Protein AF-A0A0Z8F668-F1 (afdb_monomer_lite)

pLDDT: mean 97.0, std 2.49, range [84.62, 98.69]

Sequence (72 aa):
MNYIEFFETEVPNWMRASNQKMQEVGFNTQAYWNWVVVSMAEISKKYNNDRLVMNQFEMIFDWLEEKANGTI

Organism: Streptococcus suis (NCBI:txid1307)

Structure (mmCIF, N/CA/C/O backbone):
data_AF-A0A0Z8F668-F1
#
_entry.id   AF-A0A0Z8F668-F1
#
loop_
_atom_site.group_PDB
_atom_site.id
_atom_site.type_symbol
_atom_site.label_atom_id
_atom_site.label_alt_id
_atom_site.label_comp_id
_atom_site.label_asym_id
_atom_site.label_entity_id
_atom_site.label_seq_id
_atom_site.pdbx_PDB_ins_code
_atom_site.Cartn_x
_atom_site.Cartn_y
_atom_site.Cartn_z
_atom_site.occupancy
_atom_site.B_iso_or_equiv
_atom_site.auth_seq_id
_atom_site.auth_comp_id
_atom_site.auth_asym_id
_atom_site.auth_atom_id
_atom_site.pdbx_PDB_model_num
ATOM 1 N N . MET A 1 1 ? 9.359 -4.617 -15.571 1.00 86.81 1 MET A N 1
ATOM 2 C CA . MET A 1 1 ? 9.040 -3.579 -14.570 1.00 86.81 1 MET A CA 1
ATOM 3 C C . MET A 1 1 ? 10.016 -2.426 -14.732 1.00 86.81 1 MET A C 1
ATOM 5 O O . MET A 1 1 ? 11.193 -2.691 -14.938 1.00 86.81 1 MET A O 1
ATOM 9 N N . ASN A 1 2 ? 9.547 -1.181 -14.671 1.00 94.19 2 ASN A N 1
ATOM 10 C CA . ASN A 1 2 ? 10.409 -0.003 -14.583 1.00 94.19 2 ASN A CA 1
ATOM 11 C C . ASN A 1 2 ? 10.604 0.346 -13.099 1.00 94.19 2 ASN A C 1
ATOM 13 O O . ASN A 1 2 ? 9.637 0.677 -12.418 1.00 94.19 2 ASN A O 1
ATOM 17 N N . TYR A 1 3 ? 11.835 0.232 -12.596 1.00 93.81 3 TYR A N 1
ATOM 18 C CA . TYR A 1 3 ? 12.137 0.448 -11.176 1.00 93.81 3 TYR A CA 1
ATOM 19 C C . TYR A 1 3 ? 11.880 1.890 -10.732 1.00 93.81 3 TYR A C 1
ATOM 21 O O . TYR A 1 3 ? 11.337 2.104 -9.654 1.00 93.81 3 TYR A O 1
ATOM 29 N N . ILE A 1 4 ? 12.227 2.867 -11.574 1.00 95.75 4 ILE A N 1
ATOM 30 C CA . ILE A 1 4 ? 12.016 4.287 -11.270 1.00 95.75 4 ILE A CA 1
ATOM 31 C C . ILE A 1 4 ? 10.521 4.571 -11.156 1.00 95.75 4 ILE A C 1
ATOM 33 O O . ILE A 1 4 ? 10.069 5.121 -10.162 1.00 95.75 4 ILE A O 1
ATOM 37 N N . GLU A 1 5 ? 9.727 4.095 -12.114 1.00 95.94 5 GLU A N 1
ATOM 38 C CA . GLU A 1 5 ? 8.272 4.260 -12.076 1.00 95.94 5 GLU A CA 1
ATOM 39 C C . GLU A 1 5 ? 7.639 3.599 -10.840 1.00 95.94 5 GLU A C 1
ATOM 41 O O . GLU A 1 5 ? 6.766 4.184 -10.199 1.00 95.94 5 GLU A O 1
ATOM 46 N N . PHE A 1 6 ? 8.106 2.407 -10.457 1.00 96.81 6 PHE A N 1
ATOM 47 C CA . PHE A 1 6 ? 7.611 1.719 -9.266 1.00 96.81 6 PHE A CA 1
ATOM 48 C C . PHE A 1 6 ? 7.856 2.532 -7.983 1.00 96.81 6 PHE A C 1
ATOM 50 O O . PHE A 1 6 ? 6.923 2.760 -7.211 1.00 96.81 6 PHE A O 1
ATOM 57 N N . PHE A 1 7 ? 9.084 3.012 -7.773 1.00 97.44 7 PHE A N 1
ATOM 58 C CA . PHE A 1 7 ? 9.445 3.722 -6.542 1.00 97.44 7 PHE A CA 1
ATOM 59 C C . PHE A 1 7 ? 9.037 5.200 -6.524 1.00 97.44 7 PHE A C 1
ATOM 61 O O . PHE A 1 7 ? 8.786 5.737 -5.448 1.00 97.44 7 PHE A O 1
ATOM 68 N N . GLU A 1 8 ? 8.927 5.865 -7.674 1.00 97.50 8 GLU A N 1
ATOM 69 C CA . GLU A 1 8 ? 8.541 7.282 -7.742 1.00 97.50 8 GLU A CA 1
ATOM 70 C C . GLU A 1 8 ? 7.034 7.488 -7.917 1.00 97.50 8 GLU A C 1
ATOM 72 O O . GLU A 1 8 ? 6.504 8.535 -7.540 1.00 97.50 8 GLU A O 1
ATOM 77 N N . THR A 1 9 ? 6.325 6.499 -8.470 1.00 97.38 9 THR A N 1
ATOM 78 C CA . THR A 1 9 ? 4.897 6.627 -8.788 1.00 97.38 9 THR A CA 1
ATOM 79 C C . THR A 1 9 ? 4.046 5.602 -8.055 1.00 97.38 9 THR A C 1
ATOM 81 O O . THR A 1 9 ? 3.168 6.002 -7.292 1.00 97.38 9 THR A O 1
ATOM 84 N N . GLU A 1 10 ? 4.288 4.301 -8.239 1.00 98.06 10 GLU A N 1
ATOM 85 C CA . GLU A 1 10 ? 3.397 3.263 -7.697 1.00 98.06 10 GLU A CA 1
ATOM 86 C C . GLU A 1 10 ? 3.369 3.276 -6.162 1.00 98.06 10 GLU A C 1
ATOM 88 O O . GLU A 1 10 ? 2.302 3.441 -5.565 1.00 98.06 10 GLU A O 1
ATOM 93 N N . VAL A 1 11 ? 4.540 3.177 -5.520 1.00 98.12 11 VAL A N 1
ATOM 94 C CA . VAL A 1 11 ? 4.651 3.166 -4.053 1.00 98.12 11 VAL A CA 1
ATOM 95 C C . VAL A 1 11 ? 4.118 4.473 -3.445 1.00 98.12 11 VAL A C 1
ATOM 97 O O . VAL A 1 11 ? 3.244 4.401 -2.577 1.00 98.12 11 VAL A O 1
ATOM 100 N N . PRO A 1 12 ? 4.521 5.680 -3.899 1.00 98.25 12 PRO A N 1
ATOM 101 C CA . PRO A 1 12 ? 3.984 6.924 -3.349 1.00 98.25 12 PRO A CA 1
ATOM 102 C C . PRO A 1 12 ? 2.476 7.087 -3.554 1.00 98.25 12 PRO A C 1
ATOM 104 O O . PRO A 1 12 ? 1.792 7.603 -2.669 1.00 98.25 12 PRO A O 1
ATOM 107 N N . ASN A 1 13 ? 1.929 6.645 -4.690 1.00 98.56 13 ASN A N 1
ATOM 108 C CA . ASN A 1 13 ? 0.486 6.691 -4.924 1.00 98.56 13 ASN A CA 1
ATOM 109 C C . ASN A 1 13 ? -0.268 5.758 -3.979 1.00 98.56 13 ASN A C 1
ATOM 111 O O . ASN A 1 13 ? -1.266 6.181 -3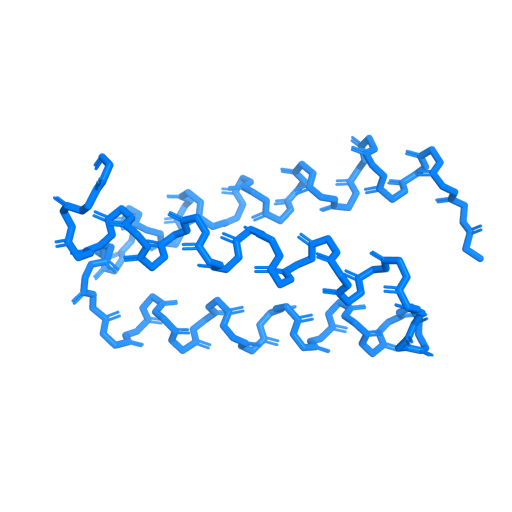.390 1.00 98.56 13 ASN A O 1
ATOM 115 N N . TRP A 1 14 ? 0.230 4.538 -3.769 1.00 98.62 14 TRP A N 1
ATOM 116 C CA . TRP A 1 14 ? -0.358 3.620 -2.798 1.00 98.62 14 TRP A CA 1
ATOM 117 C C . TRP A 1 14 ? -0.300 4.192 -1.375 1.00 98.62 14 TRP A C 1
ATOM 119 O O . TRP A 1 14 ? -1.308 4.185 -0.672 1.00 98.62 14 TRP A O 1
ATOM 129 N N . MET A 1 15 ? 0.826 4.796 -0.972 1.00 98.31 15 MET A N 1
ATOM 130 C CA . MET A 1 15 ? 0.962 5.443 0.342 1.00 98.31 15 MET A CA 1
ATOM 131 C C . MET A 1 15 ? -0.044 6.589 0.535 1.00 98.31 15 MET A C 1
ATOM 133 O O . MET A 1 15 ? -0.649 6.717 1.601 1.00 98.31 15 MET A O 1
ATOM 137 N N . ARG A 1 16 ? -0.282 7.411 -0.498 1.00 98.56 16 ARG A N 1
ATOM 138 C CA . ARG A 1 16 ? -1.322 8.458 -0.461 1.00 98.56 16 ARG A CA 1
ATOM 139 C C . ARG A 1 16 ? -2.720 7.861 -0.297 1.00 98.56 16 ARG A C 1
ATOM 141 O O . ARG A 1 16 ? -3.485 8.355 0.529 1.00 98.56 16 ARG A O 1
ATOM 148 N N . ALA A 1 17 ? -3.036 6.801 -1.040 1.00 98.62 17 ALA A N 1
ATOM 149 C CA . ALA A 1 17 ? -4.321 6.112 -0.938 1.00 98.62 17 ALA A CA 1
ATOM 150 C C . ALA A 1 17 ? -4.514 5.462 0.444 1.00 98.62 17 ALA A C 1
ATOM 152 O O . ALA A 1 17 ? -5.590 5.572 1.028 1.00 98.62 17 ALA A O 1
ATOM 153 N N . SER A 1 18 ? -3.455 4.876 1.009 1.00 98.38 18 SER A N 1
ATOM 154 C CA . SER A 1 18 ? -3.453 4.316 2.363 1.00 98.38 18 SER A CA 1
ATOM 155 C C . SER A 1 18 ? -3.756 5.388 3.410 1.00 98.38 18 SER A C 1
ATOM 157 O O . SER A 1 18 ? -4.635 5.198 4.248 1.00 98.38 18 SER A O 1
ATOM 159 N N . ASN A 1 19 ? -3.134 6.569 3.309 1.00 98.06 19 ASN A N 1
ATOM 160 C CA . ASN A 1 19 ? -3.430 7.692 4.203 1.00 98.06 19 ASN A CA 1
ATOM 161 C C . ASN A 1 19 ? -4.888 8.165 4.098 1.00 98.06 19 ASN A C 1
ATOM 163 O O . ASN A 1 19 ? -5.516 8.446 5.118 1.00 98.06 19 ASN A O 1
ATOM 167 N N . GLN A 1 20 ? -5.437 8.241 2.883 1.00 98.50 20 GLN A N 1
ATOM 168 C CA . GLN A 1 20 ? -6.844 8.600 2.676 1.00 98.50 20 GLN A CA 1
ATOM 169 C C . GLN A 1 20 ? -7.777 7.550 3.281 1.00 98.50 20 GLN A C 1
ATOM 171 O O . GLN A 1 20 ? -8.697 7.896 4.020 1.00 98.50 20 GLN A O 1
ATOM 176 N N . LYS A 1 21 ? -7.508 6.262 3.037 1.00 98.50 21 LYS A N 1
ATOM 177 C CA . LYS A 1 21 ? -8.316 5.173 3.590 1.00 98.50 21 LYS A CA 1
ATOM 178 C C . LYS A 1 21 ? -8.258 5.154 5.115 1.00 98.50 21 LYS A C 1
ATOM 180 O O . LYS A 1 21 ? -9.287 5.004 5.763 1.00 98.50 21 LYS A O 1
ATOM 185 N N . MET A 1 22 ? -7.078 5.377 5.690 1.00 97.50 22 MET A N 1
ATOM 186 C CA . MET A 1 22 ? -6.888 5.505 7.134 1.00 97.50 22 MET A CA 1
ATOM 187 C C . MET A 1 22 ? -7.765 6.615 7.732 1.00 97.50 22 MET A C 1
ATOM 189 O O . MET A 1 22 ? -8.351 6.411 8.792 1.00 97.50 22 MET A O 1
ATOM 193 N N . GLN A 1 23 ? -7.873 7.772 7.073 1.00 97.94 23 GLN A N 1
ATOM 194 C CA . GLN A 1 23 ? -8.738 8.871 7.524 1.00 97.94 23 GLN A CA 1
ATOM 195 C C . GLN A 1 23 ? -10.230 8.542 7.390 1.00 97.94 23 GLN A C 1
ATOM 197 O O . GLN A 1 23 ? -11.025 8.969 8.221 1.00 97.94 23 GLN A O 1
ATOM 202 N N . GLU A 1 24 ? -10.606 7.788 6.357 1.00 98.31 24 GLU A N 1
ATOM 203 C CA . GLU A 1 24 ? -11.996 7.436 6.061 1.00 98.31 24 GLU A CA 1
ATOM 204 C C . GLU A 1 24 ? -12.574 6.419 7.050 1.00 98.31 24 GLU A C 1
ATOM 206 O O . GLU A 1 24 ? -13.696 6.591 7.521 1.00 98.31 24 GLU A O 1
ATOM 211 N N . VAL A 1 25 ? -11.825 5.355 7.356 1.00 98.12 25 VAL A N 1
ATOM 212 C CA . VAL A 1 25 ? -12.350 4.225 8.143 1.00 98.12 25 VAL A CA 1
ATOM 213 C C . VAL A 1 25 ? -11.651 4.025 9.486 1.00 98.12 25 VAL A C 1
ATOM 215 O O . VAL A 1 25 ? -12.120 3.235 10.296 1.00 98.12 25 VAL A O 1
ATOM 218 N N . GLY A 1 26 ? -10.566 4.752 9.760 1.00 97.31 26 GLY A N 1
ATOM 219 C CA . GLY A 1 26 ? -9.766 4.621 10.978 1.00 97.31 26 GLY A CA 1
ATOM 220 C C . GLY A 1 26 ? -8.697 3.527 10.879 1.00 97.31 26 GLY A C 1
ATOM 221 O O . GLY A 1 26 ? -8.955 2.425 10.397 1.00 97.31 26 GLY A O 1
ATOM 222 N N . PHE A 1 27 ? -7.495 3.831 11.379 1.00 96.00 27 PHE A N 1
ATOM 223 C CA . PHE A 1 27 ? -6.292 2.995 11.246 1.00 96.00 27 PHE A CA 1
ATOM 224 C C . PHE A 1 27 ? -6.433 1.586 11.847 1.00 96.00 27 PHE A C 1
ATOM 226 O O . PHE A 1 27 ? -6.144 0.596 11.189 1.00 96.00 27 PHE A O 1
ATOM 233 N N . ASN A 1 28 ? -6.946 1.471 13.073 1.00 94.62 28 ASN A N 1
ATOM 234 C CA . ASN A 1 28 ? -7.054 0.187 13.782 1.00 94.62 28 ASN A CA 1
ATOM 235 C C . ASN A 1 28 ? -8.365 -0.558 13.490 1.00 94.62 28 ASN A C 1
ATOM 237 O O . ASN A 1 28 ? -8.863 -1.304 14.331 1.00 94.62 28 ASN A O 1
ATOM 241 N N . THR A 1 29 ? -8.966 -0.338 12.320 1.00 97.75 29 THR A N 1
ATOM 242 C CA . THR A 1 29 ? -10.211 -1.011 11.938 1.00 97.75 29 THR A CA 1
ATOM 243 C C . THR A 1 29 ? -9.960 -2.140 10.954 1.00 97.75 29 THR A C 1
ATOM 245 O O . THR A 1 29 ? -9.095 -2.053 10.083 1.00 97.75 29 THR A O 1
ATOM 248 N N . GLN A 1 30 ? -10.788 -3.183 11.026 1.00 97.69 30 GLN A N 1
ATOM 249 C CA . GLN A 1 30 ? -10.743 -4.281 10.058 1.00 97.69 30 GLN A CA 1
ATOM 250 C C . GLN A 1 30 ? -10.911 -3.783 8.613 1.00 97.69 30 GLN A C 1
ATOM 252 O O . GLN A 1 30 ? -10.329 -4.348 7.693 1.00 97.69 30 GLN A O 1
ATOM 257 N N . ALA A 1 31 ? -11.693 -2.718 8.406 1.00 98.38 31 ALA A N 1
ATOM 258 C CA . ALA A 1 31 ? -11.913 -2.131 7.089 1.00 98.38 31 ALA A CA 1
ATOM 259 C C . ALA A 1 31 ? -10.617 -1.581 6.473 1.00 98.38 31 ALA A C 1
ATOM 261 O O . ALA A 1 31 ? -10.360 -1.819 5.293 1.00 98.38 31 ALA A O 1
ATOM 262 N N . TYR A 1 32 ? -9.786 -0.898 7.268 1.00 98.56 32 TYR A N 1
ATOM 263 C CA . TYR A 1 32 ? -8.481 -0.418 6.817 1.00 98.56 32 TYR A CA 1
ATOM 264 C C . TYR A 1 32 ? -7.556 -1.587 6.470 1.00 98.56 32 TYR A C 1
ATOM 266 O O . TYR A 1 32 ? -7.034 -1.653 5.359 1.00 98.56 32 TYR A O 1
ATOM 274 N N . TRP A 1 33 ? -7.422 -2.553 7.379 1.00 98.44 33 TRP A N 1
ATOM 275 C CA . TRP A 1 33 ? -6.508 -3.684 7.210 1.00 98.44 33 TRP A CA 1
ATOM 276 C C . TRP A 1 33 ? -6.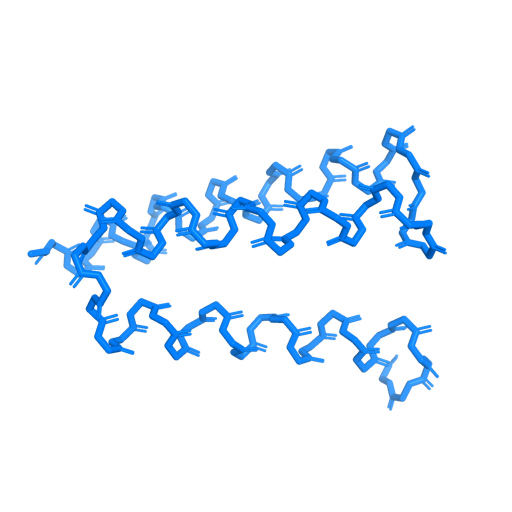889 -4.609 6.053 1.00 98.44 33 TRP A C 1
ATOM 278 O O . TRP A 1 33 ? -6.023 -5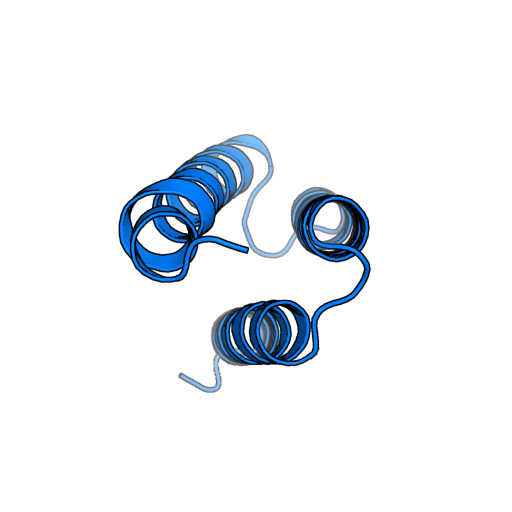.034 5.289 1.00 98.44 33 TRP A O 1
ATOM 288 N N . ASN A 1 34 ? -8.187 -4.839 5.838 1.00 98.56 34 ASN A N 1
ATOM 289 C CA . ASN A 1 34 ? -8.666 -5.543 4.650 1.00 98.56 34 ASN A CA 1
ATOM 290 C C . ASN A 1 34 ? -8.285 -4.797 3.365 1.00 98.56 34 ASN A C 1
ATOM 292 O O . ASN A 1 34 ? -7.845 -5.423 2.402 1.00 98.56 34 ASN A O 1
ATOM 296 N N . TRP A 1 35 ? -8.432 -3.468 3.340 1.00 98.69 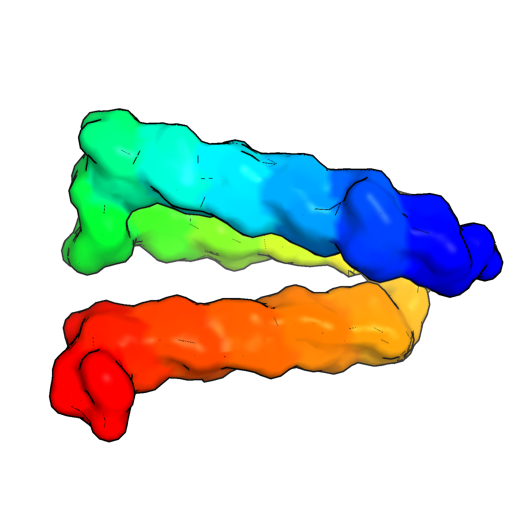35 TRP A N 1
ATOM 297 C CA . TRP A 1 35 ? -8.050 -2.665 2.178 1.00 98.69 35 TRP A CA 1
ATOM 298 C C . TRP A 1 35 ? -6.538 -2.715 1.918 1.00 98.69 35 TRP A C 1
ATOM 300 O O . TRP A 1 35 ? -6.129 -2.862 0.766 1.00 98.69 35 TRP A O 1
ATOM 310 N N . VAL A 1 36 ? -5.712 -2.649 2.968 1.00 98.56 36 VAL A N 1
ATOM 311 C CA . VAL A 1 36 ? -4.247 -2.758 2.868 1.00 98.56 36 VAL A CA 1
ATOM 312 C C . VAL A 1 36 ? -3.857 -4.076 2.199 1.00 98.56 36 VAL A C 1
ATOM 314 O O . VAL A 1 36 ? -3.216 -4.055 1.150 1.00 98.56 36 VAL A O 1
ATOM 317 N N . VAL A 1 37 ? -4.313 -5.213 2.735 1.00 98.25 37 VAL A N 1
ATOM 318 C CA . VAL A 1 37 ? -3.947 -6.542 2.214 1.00 98.25 37 VAL A CA 1
ATOM 319 C C . VAL A 1 37 ? -4.434 -6.738 0.774 1.00 98.25 37 VAL A C 1
ATOM 321 O O . VAL A 1 37 ? -3.681 -7.215 -0.077 1.00 98.25 37 VAL A O 1
ATOM 324 N N . VAL A 1 38 ? -5.678 -6.348 0.472 1.00 98.56 38 VAL A N 1
ATOM 325 C CA . VAL A 1 38 ? -6.247 -6.503 -0.877 1.00 98.56 38 VAL A CA 1
ATOM 326 C C . VAL A 1 38 ? -5.496 -5.647 -1.895 1.00 98.56 38 VAL A C 1
ATOM 328 O O . VAL A 1 38 ? -5.081 -6.163 -2.931 1.00 98.56 38 VAL A O 1
ATOM 331 N N . SER A 1 39 ? -5.268 -4.367 -1.597 1.00 98.56 39 SER A N 1
ATOM 332 C CA . SER A 1 39 ? -4.607 -3.451 -2.535 1.00 98.56 39 SER A CA 1
ATOM 333 C C . SER A 1 39 ? -3.134 -3.809 -2.774 1.00 98.56 39 SER A C 1
ATOM 335 O O . SER A 1 39 ? -2.674 -3.768 -3.915 1.00 98.56 39 SER A O 1
ATOM 337 N N . MET A 1 40 ? -2.399 -4.243 -1.743 1.00 98.44 40 MET A N 1
ATOM 338 C CA . MET A 1 40 ? -1.029 -4.754 -1.902 1.00 98.44 40 MET A CA 1
ATOM 339 C C . MET A 1 40 ? -0.985 -6.011 -2.783 1.00 98.44 40 MET A C 1
ATOM 341 O O . MET A 1 40 ? -0.108 -6.144 -3.643 1.00 98.44 40 MET A O 1
ATOM 345 N N . ALA A 1 41 ? -1.945 -6.927 -2.612 1.00 97.75 41 ALA A N 1
ATOM 346 C CA . ALA A 1 41 ? -2.046 -8.129 -3.435 1.00 97.75 41 ALA A CA 1
ATOM 347 C C . ALA A 1 41 ? -2.392 -7.803 -4.900 1.00 97.75 41 ALA A C 1
ATOM 349 O O . ALA A 1 41 ? -1.868 -8.443 -5.814 1.00 97.75 41 ALA A O 1
ATOM 350 N N . GLU A 1 42 ? -3.247 -6.809 -5.148 1.00 98.31 42 GLU A N 1
ATOM 351 C CA . GLU A 1 42 ? -3.567 -6.325 -6.497 1.00 98.31 42 GLU A CA 1
ATOM 352 C C . GLU A 1 42 ? -2.343 -5.729 -7.199 1.00 98.31 42 GLU A C 1
ATOM 354 O O . GLU A 1 42 ? -2.067 -6.089 -8.348 1.00 98.31 42 GLU A O 1
ATOM 359 N N . ILE A 1 43 ? -1.563 -4.888 -6.509 1.00 97.81 43 ILE A N 1
ATOM 360 C CA . ILE A 1 43 ? -0.326 -4.334 -7.074 1.00 97.81 43 ILE A CA 1
ATOM 361 C C . ILE A 1 43 ? 0.696 -5.450 -7.313 1.00 97.81 43 ILE A C 1
ATOM 363 O O . ILE A 1 43 ? 1.271 -5.530 -8.396 1.00 97.81 43 ILE A O 1
ATOM 367 N N . SER A 1 44 ? 0.875 -6.376 -6.370 1.00 96.25 44 SER A N 1
ATOM 368 C CA . SER A 1 44 ? 1.787 -7.515 -6.557 1.00 96.25 44 SER A CA 1
ATOM 369 C C . SER A 1 44 ? 1.434 -8.316 -7.817 1.00 96.25 44 SER A C 1
ATOM 371 O O . SER A 1 44 ? 2.306 -8.581 -8.647 1.00 96.25 44 SER A O 1
ATOM 373 N N . LYS A 1 45 ? 0.143 -8.593 -8.048 1.00 97.38 45 LYS A N 1
ATOM 374 C CA . LYS A 1 45 ? -0.340 -9.253 -9.274 1.00 97.38 45 LYS A CA 1
ATOM 375 C C . LYS A 1 45 ? -0.104 -8.416 -10.535 1.00 97.38 45 LYS A C 1
ATOM 377 O O . LYS A 1 45 ? 0.319 -8.979 -11.543 1.00 97.38 45 LYS A O 1
ATOM 382 N N . LYS A 1 46 ? -0.328 -7.094 -10.493 1.00 96.75 46 LYS A N 1
ATOM 383 C CA . LYS A 1 46 ? -0.050 -6.161 -11.610 1.00 96.75 46 LYS A CA 1
ATOM 384 C C . LYS A 1 46 ? 1.402 -6.264 -12.086 1.00 96.75 46 LYS A C 1
ATOM 386 O O . LYS A 1 46 ? 1.658 -6.200 -13.286 1.00 96.75 46 LYS A O 1
ATOM 391 N N . TYR A 1 47 ? 2.337 -6.470 -11.162 1.00 96.69 47 TYR A N 1
ATOM 392 C CA . TYR A 1 47 ? 3.760 -6.650 -11.454 1.00 96.69 47 TYR A CA 1
ATOM 393 C C . TYR A 1 47 ? 4.181 -8.125 -11.576 1.00 96.69 47 TYR A C 1
ATOM 395 O O . TYR A 1 47 ? 5.360 -8.437 -11.443 1.00 96.69 47 TYR A O 1
ATOM 403 N N . ASN A 1 48 ? 3.245 -9.039 -11.863 1.00 96.81 48 ASN A N 1
ATOM 404 C CA . ASN A 1 48 ? 3.499 -10.474 -12.041 1.00 96.81 48 ASN A CA 1
ATOM 405 C C . ASN A 1 48 ? 4.214 -11.130 -10.841 1.00 96.81 48 ASN A C 1
ATOM 407 O O . ASN A 1 48 ? 5.086 -11.981 -11.015 1.00 96.81 48 ASN A O 1
ATOM 411 N N . ASN A 1 49 ? 3.852 -10.715 -9.624 1.00 96.38 49 ASN A N 1
ATOM 412 C CA . ASN A 1 49 ? 4.463 -11.157 -8.369 1.00 96.38 49 ASN A CA 1
ATOM 413 C C . ASN A 1 49 ? 5.994 -11.017 -8.380 1.00 96.38 49 ASN A C 1
ATOM 415 O O . ASN A 1 49 ? 6.714 -11.895 -7.901 1.00 96.38 49 ASN A O 1
ATOM 419 N N . ASP A 1 50 ? 6.501 -9.929 -8.966 1.00 97.56 50 ASP A N 1
ATOM 420 C CA . ASP A 1 50 ? 7.922 -9.606 -8.911 1.00 97.56 50 ASP A CA 1
ATOM 421 C C . ASP A 1 50 ? 8.395 -9.558 -7.449 1.00 97.56 50 ASP A C 1
ATOM 423 O O . ASP A 1 50 ? 7.767 -8.944 -6.581 1.00 97.56 50 ASP A O 1
ATOM 427 N N . ARG A 1 51 ? 9.517 -10.227 -7.174 1.00 97.31 51 ARG A N 1
ATOM 428 C CA . ARG A 1 51 ? 10.040 -10.392 -5.816 1.00 97.31 51 ARG A CA 1
ATOM 429 C C . ARG A 1 51 ? 10.348 -9.056 -5.140 1.00 97.31 51 ARG A C 1
ATOM 431 O O . ARG A 1 51 ? 10.135 -8.935 -3.941 1.00 97.31 51 ARG A O 1
ATOM 438 N N . LEU A 1 52 ? 10.835 -8.059 -5.879 1.00 97.19 52 LEU A N 1
ATOM 439 C CA . LEU A 1 52 ? 11.131 -6.747 -5.304 1.00 97.19 52 LEU A CA 1
ATOM 440 C C . LEU A 1 52 ? 9.849 -6.025 -4.881 1.00 97.19 52 LEU A C 1
ATOM 442 O O . LEU A 1 52 ? 9.825 -5.399 -3.826 1.00 97.19 52 LEU A O 1
ATOM 446 N N . VAL A 1 53 ? 8.786 -6.142 -5.680 1.00 97.62 53 VAL A N 1
ATOM 447 C CA . VAL A 1 53 ? 7.479 -5.541 -5.379 1.00 97.62 53 VAL A CA 1
ATOM 448 C C . VAL A 1 53 ? 6.879 -6.162 -4.126 1.00 97.62 53 VAL A C 1
ATOM 450 O O . VAL A 1 53 ? 6.474 -5.431 -3.225 1.00 97.62 53 VAL A O 1
ATOM 453 N N . MET A 1 54 ? 6.879 -7.495 -4.043 1.00 97.88 54 MET A N 1
ATOM 454 C CA . MET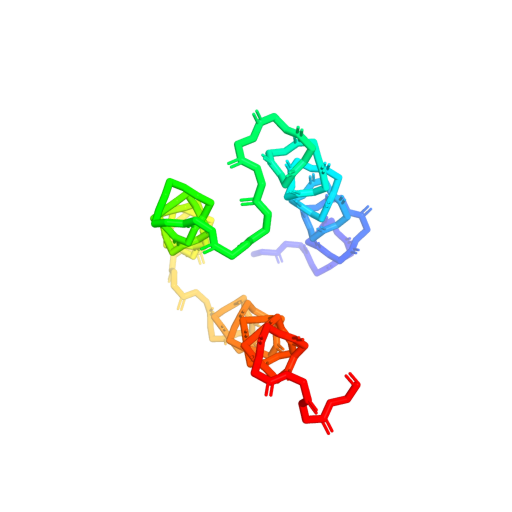 A 1 54 ? 6.373 -8.205 -2.865 1.00 97.88 54 MET A CA 1
ATOM 455 C C . MET A 1 54 ? 7.156 -7.822 -1.608 1.00 97.88 54 MET A C 1
ATOM 457 O O . MET A 1 54 ? 6.546 -7.402 -0.632 1.00 97.88 54 MET A O 1
ATOM 461 N N . ASN A 1 55 ? 8.492 -7.856 -1.663 1.00 98.25 55 ASN A N 1
ATOM 462 C CA . ASN A 1 55 ? 9.337 -7.481 -0.529 1.00 98.25 55 ASN A CA 1
ATOM 463 C C . ASN A 1 55 ? 9.113 -6.023 -0.087 1.00 98.25 55 ASN A C 1
ATOM 465 O O . ASN A 1 55 ? 9.156 -5.719 1.102 1.00 98.25 55 ASN A O 1
ATOM 469 N N . GLN A 1 56 ? 8.899 -5.101 -1.032 1.00 98.12 56 GLN A N 1
ATOM 470 C CA . GLN A 1 56 ? 8.644 -3.702 -0.696 1.00 98.12 56 GLN A CA 1
ATOM 471 C C . GLN A 1 56 ? 7.301 -3.524 0.023 1.00 98.12 56 GLN A C 1
ATOM 473 O O . GLN A 1 56 ? 7.223 -2.738 0.967 1.00 98.12 56 GLN A O 1
ATOM 478 N N . PHE A 1 57 ? 6.248 -4.225 -0.404 1.00 98.06 57 PHE A N 1
ATOM 479 C CA . PHE A 1 57 ? 4.950 -4.150 0.268 1.00 98.06 57 PHE A CA 1
ATOM 480 C C . PHE A 1 57 ? 4.915 -4.920 1.589 1.00 98.06 57 PHE A C 1
ATOM 482 O O . PHE A 1 57 ? 4.268 -4.442 2.513 1.00 98.06 57 PHE A O 1
ATOM 489 N N . GLU A 1 58 ? 5.651 -6.026 1.715 1.00 98.12 58 GLU A N 1
ATOM 490 C CA . GLU A 1 58 ? 5.867 -6.731 2.987 1.00 98.12 58 GLU A CA 1
ATOM 491 C C . GLU A 1 58 ? 6.531 -5.804 4.016 1.00 98.12 58 GLU A C 1
ATOM 493 O O . GLU A 1 58 ? 5.969 -5.572 5.078 1.00 98.12 58 GLU A O 1
ATOM 498 N N . MET A 1 59 ? 7.628 -5.129 3.650 1.00 98.44 59 MET A N 1
ATOM 499 C CA . MET A 1 59 ? 8.283 -4.143 4.524 1.00 98.44 59 MET A CA 1
ATOM 500 C C . MET A 1 59 ? 7.330 -3.022 4.979 1.00 98.44 59 MET A C 1
ATOM 502 O O . MET A 1 59 ? 7.374 -2.581 6.126 1.00 98.44 59 MET A O 1
ATOM 506 N N . ILE A 1 60 ? 6.478 -2.523 4.077 1.00 98.19 60 ILE A N 1
ATOM 507 C CA . ILE A 1 60 ? 5.495 -1.484 4.419 1.00 98.19 60 ILE A CA 1
ATOM 508 C C . ILE A 1 60 ? 4.410 -2.050 5.342 1.00 98.19 60 ILE A C 1
ATOM 510 O O . ILE A 1 60 ? 3.976 -1.352 6.255 1.00 98.19 60 ILE A O 1
ATOM 514 N N . PHE A 1 61 ? 3.961 -3.283 5.108 1.00 98.12 61 PHE A N 1
ATOM 515 C CA . PHE A 1 61 ? 2.966 -3.957 5.937 1.00 98.12 61 PHE A CA 1
ATOM 516 C C . PHE A 1 61 ? 3.474 -4.136 7.368 1.00 98.12 61 PHE A C 1
ATOM 518 O O . PHE A 1 61 ? 2.796 -3.698 8.296 1.00 98.12 61 PHE A O 1
ATOM 525 N N . ASP A 1 62 ? 4.691 -4.657 7.526 1.00 98.06 62 ASP A N 1
ATOM 526 C CA . ASP A 1 62 ? 5.335 -4.850 8.827 1.00 98.06 62 ASP A CA 1
ATOM 527 C C . ASP A 1 62 ? 5.421 -3.526 9.597 1.00 98.06 62 ASP A C 1
ATOM 529 O O . ASP A 1 62 ? 5.016 -3.439 10.755 1.00 98.06 62 ASP A O 1
ATOM 533 N N . TRP A 1 63 ? 5.844 -2.446 8.927 1.00 97.50 63 TRP A N 1
ATOM 534 C CA . TRP A 1 63 ? 5.889 -1.113 9.534 1.00 97.50 63 TRP A CA 1
ATOM 535 C C . TRP A 1 63 ? 4.508 -0.624 10.004 1.00 97.50 63 TRP A C 1
ATOM 537 O O . TRP A 1 63 ? 4.378 -0.010 11.068 1.00 97.50 63 TRP A O 1
ATOM 547 N N . LEU A 1 64 ? 3.454 -0.875 9.219 1.00 97.38 64 LEU A N 1
ATOM 548 C CA . LEU A 1 64 ? 2.090 -0.518 9.612 1.00 97.38 64 LEU A CA 1
ATOM 549 C C . LEU A 1 64 ? 1.632 -1.346 10.821 1.00 97.38 64 LEU A C 1
ATOM 551 O O . LEU A 1 64 ? 0.969 -0.795 11.703 1.00 97.38 64 LEU A O 1
ATOM 555 N N . GLU A 1 65 ? 1.955 -2.641 10.866 1.00 97.12 65 GLU A N 1
ATOM 556 C CA . GLU A 1 65 ? 1.585 -3.523 11.979 1.00 97.12 65 GLU A CA 1
ATOM 557 C C . GLU A 1 65 ? 2.293 -3.110 13.266 1.00 97.12 65 GLU A C 1
ATOM 559 O O . GLU A 1 65 ? 1.644 -2.962 14.302 1.00 97.12 65 GLU A O 1
ATOM 564 N N . GLU A 1 66 ? 3.600 -2.846 13.205 1.00 97.19 66 GLU A N 1
ATOM 565 C CA . GLU A 1 66 ? 4.374 -2.338 14.340 1.00 97.19 66 GLU A CA 1
ATOM 566 C C . GLU A 1 66 ? 3.744 -1.061 14.907 1.00 97.19 66 GLU A C 1
ATOM 568 O O . GLU A 1 66 ? 3.547 -0.943 16.121 1.00 97.19 66 GLU A O 1
ATOM 573 N N . LYS A 1 67 ? 3.344 -0.134 14.029 1.00 95.00 67 LYS A N 1
ATOM 574 C CA . LYS A 1 67 ? 2.667 1.106 14.417 1.00 95.00 67 LYS A CA 1
ATOM 575 C C . LYS A 1 67 ? 1.292 0.857 15.045 1.00 95.00 67 LYS A C 1
ATOM 577 O O . LYS A 1 67 ? 0.940 1.517 16.021 1.00 95.00 67 LYS A O 1
ATOM 582 N N . ALA A 1 68 ? 0.492 -0.066 14.511 1.00 94.75 68 ALA A N 1
ATOM 583 C CA . ALA A 1 68 ? -0.828 -0.386 15.071 1.00 94.75 68 ALA A CA 1
ATOM 584 C C . ALA A 1 68 ? -0.741 -1.077 16.432 1.00 94.75 68 ALA A C 1
ATOM 586 O O . ALA A 1 68 ? -1.572 -0.824 17.307 1.00 94.75 68 ALA A O 1
ATOM 587 N N . ASN A 1 69 ? 0.301 -1.881 16.623 1.00 95.00 69 ASN A N 1
ATOM 588 C CA . ASN A 1 69 ? 0.600 -2.560 17.875 1.00 95.00 69 ASN A CA 1
ATOM 589 C C . ASN A 1 69 ? 1.295 -1.650 18.904 1.00 95.00 69 ASN A C 1
ATOM 591 O O . ASN A 1 69 ? 1.525 -2.078 20.033 1.00 95.00 69 ASN A O 1
ATOM 595 N N . GLY A 1 70 ? 1.638 -0.407 18.542 1.00 92.44 70 GLY A N 1
ATOM 596 C CA . GLY A 1 70 ? 2.340 0.536 19.419 1.00 92.44 70 GLY A CA 1
ATOM 597 C C . GLY A 1 70 ? 3.780 0.122 19.738 1.00 92.44 70 GLY A C 1
ATOM 598 O O . GLY A 1 70 ? 4.278 0.423 20.821 1.00 92.44 70 GLY A O 1
ATOM 599 N N . THR A 1 71 ? 4.423 -0.617 18.829 1.00 89.25 71 THR A N 1
ATOM 600 C CA . THR A 1 71 ? 5.821 -1.072 18.961 1.00 89.25 71 THR A CA 1
ATOM 601 C C . THR A 1 71 ? 6.821 -0.022 18.457 1.00 89.25 71 THR A C 1
ATOM 603 O O . THR A 1 71 ? 7.999 -0.083 18.813 1.00 89.25 71 THR A O 1
ATOM 606 N N . ILE A 1 72 ? 6.341 0.968 17.695 1.00 84.62 72 ILE A N 1
ATOM 607 C CA . ILE A 1 72 ? 7.077 2.144 17.201 1.00 84.62 72 ILE A CA 1
ATOM 608 C C . ILE A 1 72 ? 6.231 3.418 17.279 1.00 84.62 72 ILE A C 1
ATOM 6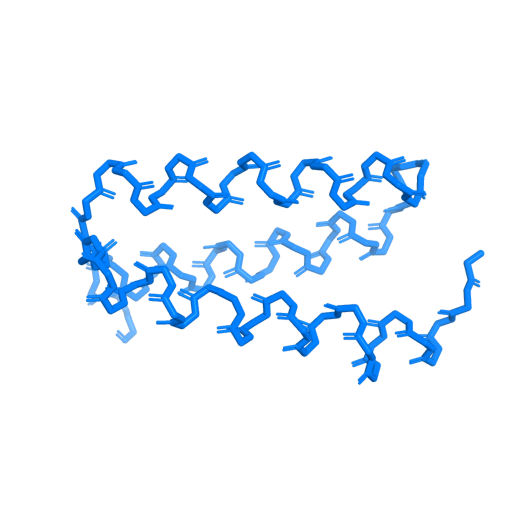10 O O . ILE A 1 72 ? 4.984 3.304 17.354 1.00 84.62 72 ILE A O 1
#

Secondary structure (DSSP, 8-state):
--HHHIIIIIHHHHHHHHHHHHHHH-TTSHHHHHHHHHHHHHHHHHTTT-HHHHHHHHHHHHHHHHHHTT--

Foldseek 3Di:
DDPCCCVVPVVVVVVVVLVVQCVVQNLLDPSSVVCLVVVLVVVCVVVVVPVVSNVVSVVVVVVSVCVSVVVD

Radius of gyration: 12.35 Å; chains: 1; bounding box: 24×20×34 Å